Protein AF-A0A3D1LF84-F1 (afdb_monomer_lite)

Structure (mmCIF, N/CA/C/O backbone):
data_AF-A0A3D1LF84-F1
#
_entry.id   AF-A0A3D1LF84-F1
#
loop_
_atom_site.group_PDB
_atom_site.id
_atom_site.type_symbol
_atom_site.label_atom_id
_atom_site.label_alt_id
_atom_site.label_comp_id
_atom_site.label_asym_id
_atom_site.label_entity_id
_atom_site.label_seq_id
_atom_site.pdbx_PDB_ins_code
_atom_site.Cartn_x
_atom_site.Cartn_y
_atom_site.Cartn_z
_atom_site.occupancy
_atom_site.B_iso_or_equiv
_atom_site.auth_seq_id
_atom_site.auth_comp_id
_atom_site.auth_asym_id
_atom_site.auth_atom_id
_atom_site.pdbx_PDB_model_num
ATOM 1 N N . TYR A 1 1 ? -9.101 8.076 6.889 1.00 94.94 1 TYR A N 1
ATOM 2 C CA . TYR A 1 1 ? -9.819 7.200 7.839 1.00 94.94 1 TYR A CA 1
ATOM 3 C C . TYR A 1 1 ? -11.192 6.807 7.306 1.00 94.94 1 TYR A C 1
ATOM 5 O O . TYR A 1 1 ? -11.432 5.616 7.231 1.00 94.94 1 TYR A O 1
ATOM 13 N N . VAL A 1 2 ? -12.033 7.749 6.843 1.00 97.69 2 VAL A N 1
ATOM 14 C CA . VAL A 1 2 ? -13.372 7.456 6.277 1.00 97.69 2 VAL A CA 1
ATOM 15 C C . VAL A 1 2 ? -13.340 6.313 5.258 1.00 97.69 2 VAL A C 1
ATOM 17 O O . VAL A 1 2 ? -14.008 5.313 5.465 1.00 97.69 2 VAL A O 1
ATOM 20 N N . CYS A 1 3 ? -12.484 6.392 4.232 1.00 96.50 3 CYS A N 1
ATOM 21 C CA . CYS A 1 3 ? -12.382 5.324 3.229 1.00 96.50 3 CYS A CA 1
ATOM 22 C C . CYS A 1 3 ? -11.997 3.959 3.823 1.00 96.50 3 CYS A C 1
ATOM 24 O O . CYS A 1 3 ? -12.504 2.941 3.374 1.00 96.50 3 CYS A O 1
ATOM 26 N N . ALA A 1 4 ? -11.099 3.927 4.813 1.00 97.25 4 ALA A N 1
ATOM 27 C CA . ALA A 1 4 ? -10.689 2.682 5.462 1.00 97.25 4 ALA A CA 1
ATOM 28 C C . ALA A 1 4 ? -11.841 2.077 6.279 1.00 97.25 4 ALA A C 1
ATOM 30 O O . ALA A 1 4 ? -12.077 0.877 6.180 1.00 97.25 4 ALA A O 1
ATOM 31 N N . GLN A 1 5 ? -12.603 2.909 7.001 1.00 98.12 5 GLN A N 1
ATOM 32 C CA . GLN A 1 5 ? -13.810 2.464 7.697 1.00 98.12 5 GLN A CA 1
ATOM 33 C C . GLN A 1 5 ? -14.857 1.930 6.715 1.00 98.12 5 GLN A C 1
ATOM 35 O O . GLN A 1 5 ? -15.370 0.842 6.923 1.00 98.12 5 GLN A O 1
ATOM 40 N N . SER A 1 6 ? -15.104 2.623 5.601 1.00 98.19 6 SER A N 1
ATOM 41 C CA . SER A 1 6 ? -16.068 2.155 4.600 1.00 98.19 6 SER A CA 1
ATOM 42 C C . SER A 1 6 ? -15.702 0.787 4.021 1.00 98.19 6 SER A C 1
ATOM 44 O O . SER A 1 6 ? -16.587 -0.024 3.777 1.00 98.19 6 SER A O 1
ATOM 46 N N . TRP A 1 7 ? -14.412 0.494 3.819 1.00 97.88 7 TRP A N 1
ATOM 47 C CA . TRP A 1 7 ? -13.986 -0.845 3.398 1.00 97.88 7 TRP A CA 1
ATOM 48 C C . TRP A 1 7 ? -14.264 -1.908 4.463 1.00 97.88 7 TRP A C 1
ATOM 50 O O . TRP A 1 7 ? -14.693 -3.005 4.111 1.00 97.88 7 TRP A O 1
ATOM 60 N N . PHE A 1 8 ? -14.058 -1.588 5.741 1.00 98.31 8 PHE A N 1
ATOM 61 C CA . PHE A 1 8 ? -14.419 -2.482 6.843 1.00 98.31 8 PHE A CA 1
ATOM 62 C C . PHE A 1 8 ? -15.928 -2.736 6.896 1.00 98.31 8 PHE A C 1
ATOM 64 O O . PHE A 1 8 ? -16.346 -3.886 6.989 1.00 98.31 8 PHE A O 1
ATOM 71 N N . ASP A 1 9 ? -16.744 -1.690 6.744 1.00 98.31 9 ASP A N 1
ATOM 72 C CA . ASP A 1 9 ? -18.209 -1.798 6.725 1.00 98.31 9 ASP A CA 1
ATOM 73 C C . ASP A 1 9 ? -18.708 -2.679 5.560 1.00 98.31 9 ASP A C 1
ATOM 75 O O . ASP A 1 9 ? -19.757 -3.314 5.652 1.00 98.31 9 ASP A O 1
ATOM 79 N N . LEU A 1 10 ? -17.934 -2.757 4.470 1.00 98.38 10 LEU A N 1
ATOM 80 C CA . LEU A 1 10 ? -18.161 -3.650 3.327 1.00 98.38 10 LEU A CA 1
ATOM 81 C C . LEU A 1 10 ? -17.612 -5.077 3.526 1.00 98.38 10 LEU A C 1
ATOM 83 O O . LEU A 1 10 ? -17.732 -5.907 2.625 1.00 98.38 10 LEU A O 1
ATOM 87 N N . GLY A 1 11 ? -17.014 -5.375 4.682 1.00 98.19 11 GLY A N 1
ATOM 88 C CA . GLY A 1 11 ?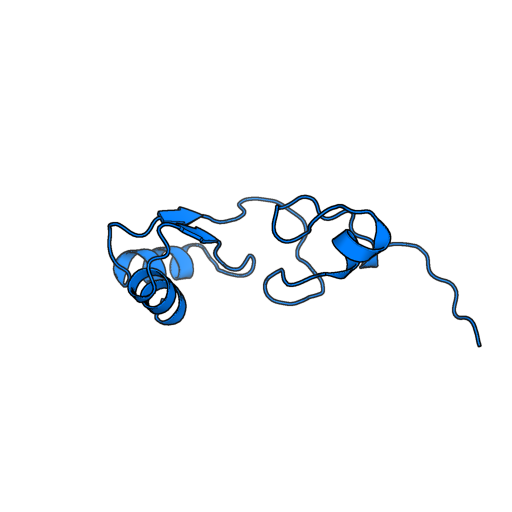 -16.519 -6.702 5.055 1.00 98.19 11 GLY A CA 1
ATOM 89 C C . GLY A 1 11 ? -15.021 -6.932 4.836 1.00 98.19 11 GLY A C 1
ATOM 90 O O . GLY A 1 11 ? -14.564 -8.070 4.943 1.00 98.19 11 GLY A O 1
ATOM 91 N N . ALA A 1 12 ? -14.232 -5.898 4.524 1.00 97.81 12 ALA A N 1
ATOM 92 C CA . ALA A 1 12 ? -12.781 -6.049 4.446 1.00 97.81 12 ALA A CA 1
ATOM 93 C C . ALA A 1 12 ? -12.173 -6.252 5.844 1.00 97.81 12 ALA A C 1
ATOM 95 O O . ALA A 1 12 ? -12.424 -5.473 6.759 1.00 97.81 12 ALA A O 1
ATOM 96 N N . THR A 1 13 ? -11.306 -7.254 5.995 1.00 98.19 13 THR A N 1
ATOM 97 C CA . THR A 1 13 ? -10.583 -7.520 7.253 1.00 98.19 13 THR A CA 1
ATOM 98 C C . THR A 1 13 ? -9.256 -6.767 7.352 1.00 98.19 13 THR A C 1
ATOM 100 O O . THR A 1 13 ? -8.769 -6.508 8.449 1.00 98.19 13 THR A O 1
ATOM 103 N N . ARG A 1 14 ? -8.682 -6.376 6.208 1.00 97.38 14 ARG A N 1
ATOM 104 C CA . ARG A 1 14 ? -7.425 -5.630 6.106 1.00 97.38 14 ARG A CA 1
ATOM 105 C C . ARG A 1 14 ? -7.503 -4.589 5.002 1.00 97.38 14 ARG A C 1
ATOM 107 O O . ARG A 1 14 ? -8.009 -4.868 3.915 1.00 97.38 14 ARG A O 1
ATOM 114 N N . VAL A 1 15 ? -6.920 -3.420 5.249 1.00 95.50 15 VAL A N 1
ATOM 115 C CA . VAL A 1 15 ? -6.646 -2.420 4.210 1.00 95.50 15 VAL A CA 1
ATOM 116 C C . VAL A 1 15 ? -5.161 -2.091 4.149 1.00 95.50 15 VAL A C 1
ATOM 118 O O . VAL A 1 15 ? -4.486 -1.961 5.170 1.00 95.50 15 VAL A O 1
ATOM 121 N N . VAL A 1 16 ? -4.664 -1.919 2.926 1.00 92.00 16 VAL A N 1
ATOM 122 C CA . VAL A 1 16 ? -3.307 -1.435 2.672 1.00 92.00 16 VAL A CA 1
ATOM 123 C C . VAL A 1 16 ? -3.364 0.08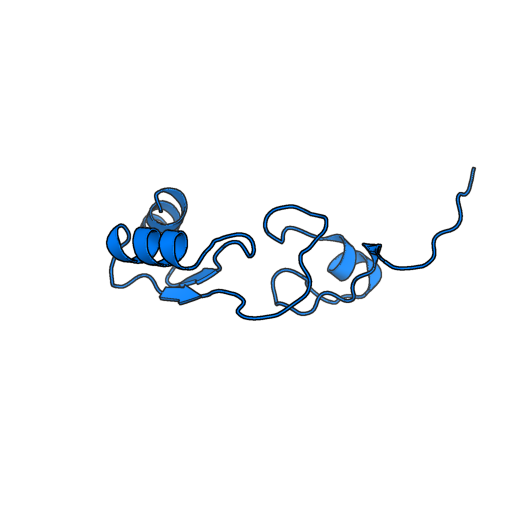0 2.501 1.00 92.00 16 VAL A C 1
ATOM 125 O O . VAL A 1 16 ? -4.072 0.597 1.634 1.00 92.00 16 VAL A O 1
ATOM 128 N N . LEU A 1 17 ? -2.649 0.795 3.361 1.00 91.75 17 LEU A N 1
ATOM 129 C CA . LEU A 1 17 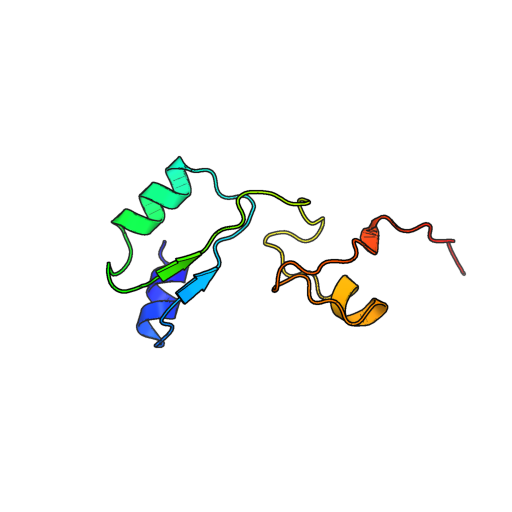? -2.594 2.248 3.392 1.00 91.75 17 LEU A CA 1
ATOM 130 C C . LEU A 1 17 ? -1.761 2.806 2.229 1.00 91.75 17 LEU A C 1
ATOM 132 O O . LEU A 1 17 ? -0.844 2.163 1.711 1.00 91.75 17 LEU A O 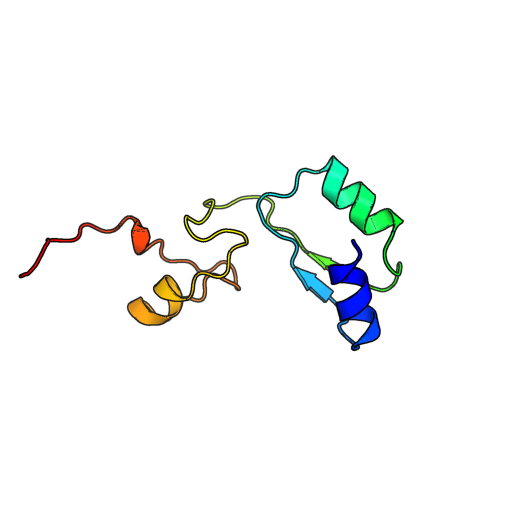1
ATOM 136 N N . ALA A 1 18 ? -2.094 4.029 1.816 1.00 87.44 18 ALA A N 1
ATOM 137 C CA . ALA A 1 18 ? -1.356 4.737 0.780 1.00 87.44 18 ALA A CA 1
ATOM 138 C C . ALA A 1 18 ? 0.084 5.040 1.243 1.00 87.44 18 ALA A C 1
ATOM 140 O O . ALA A 1 18 ? 0.320 5.310 2.421 1.00 87.44 18 ALA A O 1
ATOM 141 N N . ARG A 1 19 ? 1.051 4.985 0.318 1.00 85.38 19 ARG A N 1
ATOM 142 C CA . ARG A 1 19 ? 2.497 5.037 0.629 1.00 85.38 19 ARG A CA 1
ATOM 143 C C . ARG A 1 19 ? 2.987 6.427 1.029 1.00 85.38 19 ARG A C 1
ATOM 145 O O . ARG A 1 19 ? 4.051 6.562 1.613 1.00 85.38 19 ARG A O 1
ATOM 152 N N . GLU A 1 20 ? 2.224 7.44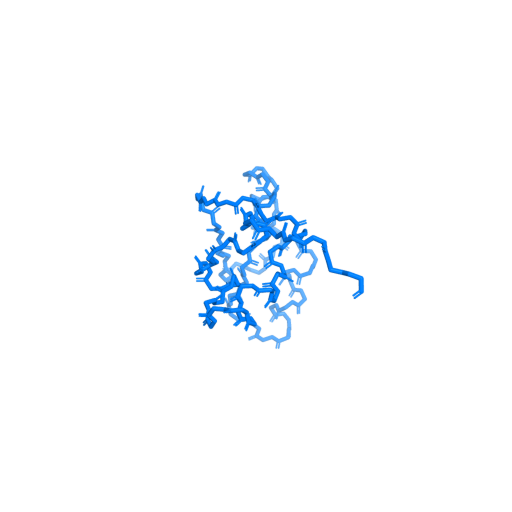5 0.672 1.00 86.50 20 GLU A N 1
ATOM 153 C CA . GLU A 1 20 ? 2.469 8.852 0.957 1.00 86.50 20 GLU A CA 1
ATOM 154 C C . GLU A 1 20 ? 2.032 9.278 2.365 1.00 86.50 20 GLU A C 1
ATOM 156 O O . GLU A 1 20 ? 2.336 10.397 2.769 1.00 86.50 20 GLU A O 1
ATOM 161 N N . LEU A 1 21 ? 1.328 8.413 3.107 1.00 90.44 21 LEU A N 1
ATOM 162 C CA . LEU A 1 21 ? 0.857 8.743 4.449 1.00 90.44 21 LEU A CA 1
ATOM 163 C C . LEU A 1 21 ? 2.024 8.824 5.432 1.00 90.44 21 LEU A C 1
ATOM 165 O O . LEU A 1 21 ? 2.817 7.893 5.577 1.00 90.44 21 LEU A O 1
ATOM 169 N N . SER A 1 22 ? 2.082 9.932 6.159 1.00 93.19 22 SER A N 1
ATOM 170 C CA . SER A 1 22 ? 2.998 10.106 7.277 1.00 93.19 22 SER A CA 1
ATOM 171 C C . SER A 1 22 ? 2.560 9.281 8.492 1.00 93.19 22 SER A C 1
ATOM 173 O O . SER A 1 22 ? 1.388 8.934 8.656 1.00 93.19 22 SER A O 1
ATOM 175 N N . LEU A 1 23 ? 3.497 8.995 9.401 1.00 95.19 23 LEU A N 1
ATOM 176 C CA . LEU A 1 23 ? 3.191 8.267 10.636 1.00 95.19 23 LEU A CA 1
ATOM 177 C C . LEU A 1 23 ? 2.069 8.930 11.472 1.00 95.19 23 LEU A C 1
ATOM 179 O O . LEU A 1 23 ? 1.171 8.204 11.900 1.00 95.19 23 LEU A O 1
ATOM 183 N N . PRO A 1 24 ? 2.032 10.267 11.669 1.00 97.81 24 PRO A N 1
ATOM 184 C CA . PRO A 1 24 ? 0.920 10.920 12.369 1.00 97.81 24 PRO A CA 1
ATOM 185 C C . PRO A 1 24 ? -0.446 10.716 11.696 1.00 97.81 24 PRO A C 1
ATOM 187 O O . PRO A 1 24 ? -1.457 10.519 12.375 1.00 97.81 24 PRO A O 1
ATOM 190 N N . GLU A 1 25 ? -0.496 10.720 10.362 1.00 96.75 25 GLU A N 1
ATOM 191 C CA . GLU A 1 25 ? -1.734 10.454 9.622 1.00 96.75 25 GLU A CA 1
ATOM 192 C C . GLU A 1 25 ? -2.180 8.999 9.788 1.00 96.75 25 GLU A C 1
ATOM 194 O O . GLU A 1 25 ? -3.369 8.739 9.973 1.00 96.75 25 GLU A O 1
ATOM 199 N N . ILE A 1 26 ? -1.239 8.050 9.785 1.00 97.25 26 ILE A N 1
ATOM 200 C CA . ILE A 1 26 ? -1.517 6.629 10.036 1.00 97.25 26 ILE A CA 1
ATOM 201 C C . ILE A 1 26 ? -2.075 6.428 11.451 1.00 97.25 26 ILE A C 1
ATOM 203 O O . ILE A 1 26 ? -3.080 5.733 11.606 1.00 97.25 26 ILE A O 1
ATOM 207 N N . ILE A 1 27 ? -1.483 7.071 12.465 1.00 97.81 27 ILE A N 1
ATOM 208 C CA . ILE A 1 27 ? -1.989 7.048 13.849 1.00 97.81 27 ILE A CA 1
ATOM 209 C C . ILE A 1 27 ? -3.428 7.572 13.890 1.00 97.81 27 ILE A C 1
ATOM 211 O O . ILE A 1 27 ? -4.321 6.891 14.390 1.00 97.81 27 ILE A O 1
ATOM 215 N N . THR A 1 28 ? -3.686 8.717 13.254 1.00 98.31 28 THR A N 1
ATOM 216 C CA . THR A 1 28 ? -5.035 9.301 13.181 1.00 98.31 28 THR A CA 1
ATOM 217 C C . THR A 1 28 ? -6.035 8.360 12.500 1.00 98.31 28 THR A C 1
ATOM 219 O O . THR A 1 28 ? -7.208 8.309 12.869 1.00 98.31 28 THR A O 1
ATOM 222 N N . ILE A 1 29 ? -5.609 7.610 11.475 1.00 98.19 29 ILE A N 1
ATOM 223 C CA . ILE A 1 29 ? -6.462 6.601 10.837 1.00 98.19 29 ILE A CA 1
ATOM 224 C C . ILE A 1 29 ? -6.775 5.480 11.815 1.00 98.19 29 ILE A C 1
ATOM 226 O O . ILE A 1 29 ? -7.944 5.126 11.952 1.00 98.19 29 ILE A O 1
ATOM 230 N N . ARG A 1 30 ? -5.764 4.956 12.510 1.00 97.88 30 ARG A N 1
ATOM 231 C CA . ARG A 1 30 ? -5.929 3.874 13.478 1.00 97.88 30 ARG A CA 1
ATOM 232 C C . ARG A 1 30 ? -6.918 4.239 14.583 1.00 97.88 30 ARG A C 1
ATOM 234 O O . ARG A 1 30 ? -7.777 3.421 14.895 1.00 97.88 30 ARG A O 1
ATOM 241 N N . GLU A 1 31 ? -6.829 5.448 15.125 1.00 98.31 31 GLU A N 1
ATOM 242 C CA . GLU A 1 31 ? -7.720 5.942 16.186 1.00 98.31 31 GLU A CA 1
ATOM 243 C C . GLU A 1 31 ? -9.186 6.067 15.746 1.00 98.31 31 GLU A C 1
ATOM 245 O O . GLU A 1 31 ? -10.089 5.998 16.574 1.00 98.31 31 GLU A O 1
ATOM 250 N N . LYS A 1 32 ? -9.433 6.268 14.445 1.00 98.25 32 LYS A N 1
ATOM 251 C CA . LYS A 1 32 ? -10.763 6.593 13.905 1.00 98.25 32 LYS A CA 1
ATOM 252 C C . LYS A 1 32 ? -11.476 5.443 13.201 1.00 98.25 32 LYS A C 1
ATOM 254 O O . LYS A 1 32 ? -12.615 5.633 12.782 1.00 98.25 32 LYS A O 1
ATOM 259 N N . VAL A 1 33 ? -10.820 4.302 13.006 1.00 98.44 33 VAL A N 1
ATOM 260 C CA . VAL A 1 33 ? -11.413 3.133 12.335 1.00 98.44 33 VAL A CA 1
ATOM 261 C C . VAL A 1 33 ? -11.530 1.956 13.294 1.00 98.44 33 VAL A C 1
ATOM 263 O O . VAL A 1 33 ? -10.764 1.876 14.257 1.00 98.44 33 VAL A O 1
ATOM 266 N N . SER A 1 34 ? -12.461 1.040 13.012 1.00 98.00 34 SER A N 1
ATOM 267 C CA . SER A 1 34 ? -12.745 -0.149 13.826 1.00 98.00 34 SER A CA 1
ATOM 268 C C . SER A 1 34 ? -11.459 -0.832 14.299 1.00 98.00 34 SER A C 1
ATOM 270 O O . SER A 1 34 ? -10.622 -1.150 13.450 1.00 98.00 34 SER A O 1
ATOM 272 N N . PRO A 1 35 ? -11.277 -1.092 15.608 1.00 97.75 35 PRO A N 1
ATOM 273 C CA . PRO A 1 35 ? -10.067 -1.729 16.132 1.00 97.75 35 PRO A CA 1
ATOM 274 C C . PRO A 1 35 ? -9.826 -3.128 15.546 1.00 97.75 35 PRO A C 1
ATOM 276 O O . PRO A 1 35 ? -8.689 -3.587 15.538 1.00 97.75 35 PRO A O 1
ATOM 279 N N . GLU A 1 36 ? -10.871 -3.765 15.011 1.00 98.12 36 GLU A N 1
ATOM 280 C CA . GLU A 1 36 ? -10.803 -5.062 14.329 1.00 98.12 36 GLU A CA 1
ATOM 281 C C . GLU A 1 36 ? -10.236 -4.971 12.904 1.00 98.12 36 GLU A C 1
ATOM 283 O O . GLU A 1 36 ? -9.752 -5.969 12.377 1.00 98.12 36 GLU A O 1
ATOM 288 N N . LEU A 1 37 ? -10.272 -3.794 12.266 1.00 98.50 37 LEU A N 1
ATOM 289 C CA . LEU A 1 37 ? -9.713 -3.611 10.927 1.00 98.50 37 LEU A CA 1
ATOM 290 C C . LEU A 1 37 ? -8.184 -3.637 10.983 1.00 98.50 37 LEU A C 1
ATOM 292 O O . LEU A 1 37 ? -7.580 -2.756 11.594 1.00 98.50 37 LEU A O 1
ATOM 296 N N . GLU A 1 38 ? -7.534 -4.554 10.274 1.00 98.38 38 GLU A N 1
ATOM 297 C CA . GLU A 1 38 ? -6.077 -4.550 10.144 1.00 98.38 38 GLU A CA 1
ATOM 298 C C . GLU A 1 38 ? -5.605 -3.437 9.194 1.00 98.38 38 GLU A C 1
ATOM 300 O O . GLU A 1 38 ? -6.119 -3.271 8.083 1.00 98.38 38 GLU A O 1
ATOM 305 N N . LEU A 1 39 ? -4.590 -2.680 9.619 1.00 97.44 39 LEU A N 1
ATOM 306 C CA . LEU A 1 39 ? -3.934 -1.666 8.793 1.00 97.44 39 LEU A CA 1
ATOM 307 C C . LEU A 1 39 ? -2.536 -2.150 8.413 1.00 97.44 39 LEU A C 1
ATOM 309 O O . LEU A 1 39 ? -1.702 -2.389 9.282 1.00 97.44 39 LEU A O 1
ATOM 313 N N . GLU A 1 40 ? -2.272 -2.251 7.115 1.00 94.25 40 GLU A N 1
ATOM 314 C CA . GLU A 1 40 ? -0.959 -2.590 6.567 1.00 94.25 40 GLU A CA 1
ATOM 315 C C . GLU A 1 40 ? -0.377 -1.373 5.842 1.00 94.25 40 GLU A C 1
ATOM 317 O O . GLU A 1 40 ? -1.098 -0.645 5.162 1.00 94.25 40 GLU A O 1
ATOM 322 N N . THR A 1 41 ? 0.923 -1.117 5.980 1.00 90.19 41 THR A N 1
ATOM 323 C CA . THR A 1 41 ? 1.600 -0.015 5.280 1.00 90.19 41 THR A CA 1
ATOM 324 C C . THR A 1 41 ? 2.990 -0.432 4.814 1.00 90.19 41 THR A C 1
ATOM 326 O O . THR A 1 41 ? 3.619 -1.318 5.393 1.00 90.19 41 THR A O 1
ATOM 329 N N . PHE A 1 42 ? 3.491 0.228 3.772 1.00 83.88 42 PHE A N 1
ATOM 330 C CA . PHE A 1 42 ? 4.843 0.009 3.269 1.00 83.88 42 PHE A CA 1
ATOM 331 C C . PHE A 1 42 ? 5.832 0.889 4.043 1.00 83.88 42 PHE A C 1
ATOM 333 O O . PHE A 1 42 ? 5.792 2.109 3.933 1.00 83.88 42 PHE A O 1
ATOM 340 N N . CYS A 1 43 ? 6.744 0.272 4.799 1.00 83.38 43 CYS A N 1
ATOM 341 C CA . CYS A 1 43 ? 7.788 0.990 5.546 1.00 83.38 43 CYS A CA 1
ATOM 342 C C . CYS A 1 43 ? 8.930 1.489 4.640 1.00 83.38 43 CYS A C 1
ATOM 344 O O . CYS A 1 43 ? 9.496 2.556 4.857 1.00 83.38 43 CYS A O 1
ATOM 346 N N . HIS A 1 44 ? 9.264 0.724 3.598 1.00 79.94 44 HIS A N 1
ATOM 347 C CA . HIS A 1 44 ? 10.312 1.073 2.646 1.00 79.94 44 HIS A CA 1
ATOM 348 C C . HIS A 1 44 ? 9.886 0.714 1.220 1.00 79.94 44 HIS A C 1
ATOM 350 O O . HIS A 1 44 ? 9.065 -0.178 0.999 1.00 79.94 44 HIS A O 1
ATOM 356 N N . GLY A 1 45 ? 10.468 1.395 0.235 1.00 76.56 45 GLY A N 1
ATOM 357 C CA . GLY A 1 45 ? 10.237 1.110 -1.176 1.00 76.56 45 GLY A CA 1
ATOM 358 C C . GLY A 1 45 ? 10.281 2.361 -2.038 1.00 76.56 45 GLY A C 1
ATOM 359 O O . GLY A 1 45 ? 10.449 3.478 -1.556 1.00 76.56 45 GLY A O 1
ATOM 360 N N . ALA A 1 46 ? 10.130 2.170 -3.345 1.00 76.19 46 ALA A N 1
ATOM 361 C CA . ALA A 1 46 ? 10.036 3.289 -4.267 1.00 76.19 46 ALA A CA 1
ATOM 362 C C . ALA A 1 46 ? 8.648 3.942 -4.186 1.00 76.19 46 ALA A C 1
ATOM 364 O O . ALA A 1 46 ? 7.620 3.257 -4.285 1.00 76.19 46 ALA A O 1
ATOM 365 N N . MET A 1 47 ? 8.634 5.274 -4.085 1.00 74.00 47 MET A N 1
ATOM 366 C CA . MET A 1 47 ? 7.442 6.071 -4.361 1.00 74.00 47 MET A CA 1
ATOM 367 C C . MET A 1 47 ? 7.091 5.932 -5.840 1.00 74.00 47 MET A C 1
ATOM 369 O O . MET A 1 47 ? 7.943 6.074 -6.724 1.00 74.00 47 MET A O 1
ATOM 373 N N . CYS A 1 48 ? 5.841 5.570 -6.103 1.00 75.69 48 CYS A N 1
ATOM 374 C CA . CYS A 1 48 ? 5.354 5.391 -7.458 1.00 75.69 48 CYS A CA 1
ATOM 375 C C . CYS A 1 48 ? 5.079 6.757 -8.100 1.00 75.69 48 CYS A C 1
ATOM 377 O O . CYS A 1 48 ? 4.661 7.685 -7.415 1.00 75.69 48 CYS A O 1
ATOM 379 N N . VAL A 1 49 ? 5.276 6.869 -9.418 1.00 68.56 49 VAL A N 1
ATOM 380 C CA . VAL A 1 49 ? 4.813 8.042 -10.182 1.00 68.56 49 VAL A CA 1
ATOM 381 C C . VAL A 1 49 ? 3.281 8.100 -10.237 1.00 68.56 49 VAL A C 1
ATOM 383 O O . VAL A 1 49 ? 2.701 9.179 -10.284 1.00 68.56 49 VAL A O 1
ATOM 386 N N . SER A 1 50 ? 2.609 6.944 -10.180 1.00 66.19 50 SER A N 1
ATOM 387 C CA . SER A 1 50 ? 1.164 6.883 -9.966 1.00 66.19 50 SER A CA 1
ATOM 388 C C . SER A 1 50 ? 0.859 7.115 -8.487 1.00 66.19 50 SER A C 1
ATOM 390 O O . SER A 1 50 ? 1.310 6.349 -7.631 1.00 66.19 50 SER A O 1
ATOM 392 N N . TYR A 1 51 ? 0.071 8.149 -8.199 1.00 61.94 51 TYR A N 1
ATOM 393 C CA . TYR A 1 51 ? -0.380 8.469 -6.845 1.00 61.94 51 TYR A CA 1
ATOM 394 C C . TYR A 1 51 ? -1.104 7.268 -6.203 1.00 61.94 51 TYR A C 1
ATOM 396 O O . TYR A 1 51 ? -1.815 6.517 -6.881 1.00 61.94 51 TYR A O 1
ATOM 404 N N . SER A 1 52 ? -0.870 7.047 -4.907 1.00 61.72 52 SER A N 1
ATOM 405 C CA . SER A 1 52 ? -1.437 5.945 -4.113 1.00 61.72 52 SER A CA 1
ATOM 406 C C . SER A 1 52 ? -1.174 4.522 -4.640 1.00 61.72 52 SER A C 1
ATOM 408 O O . SER A 1 52 ? -1.956 3.606 -4.391 1.00 61.72 52 SER A O 1
ATOM 410 N N . GLY A 1 53 ? -0.084 4.298 -5.384 1.00 60.62 53 GLY A N 1
ATOM 411 C CA . GLY A 1 53 ? 0.388 2.947 -5.718 1.00 60.62 53 GLY A CA 1
ATOM 412 C C . GLY A 1 53 ? -0.460 2.167 -6.732 1.00 60.62 53 GLY A C 1
ATOM 413 O O . GLY A 1 53 ? -0.097 1.038 -7.049 1.00 60.62 53 GLY A O 1
ATOM 414 N N . ARG A 1 54 ? -1.508 2.773 -7.310 1.00 66.75 54 ARG A N 1
ATOM 415 C CA . ARG A 1 54 ? -2.423 2.175 -8.309 1.00 66.75 54 ARG A CA 1
ATOM 416 C C . ARG A 1 54 ? -1.802 2.047 -9.708 1.00 66.75 54 ARG A C 1
ATOM 418 O O . ARG A 1 54 ? -2.416 2.365 -10.722 1.00 66.75 54 ARG A O 1
ATOM 425 N N . CYS A 1 55 ? -0.551 1.615 -9.775 1.00 76.62 55 CYS A N 1
ATOM 426 C CA . CYS A 1 55 ? 0.181 1.462 -11.021 1.00 76.62 55 CYS A CA 1
ATOM 427 C C . CYS A 1 55 ? -0.021 0.060 -11.604 1.00 76.62 55 CYS A C 1
ATOM 429 O O . CYS A 1 55 ? 0.549 -0.915 -11.110 1.00 76.62 55 CYS A O 1
ATOM 431 N N . LEU A 1 56 ? -0.774 -0.021 -12.704 1.00 84.12 56 LEU A N 1
ATOM 432 C CA . LEU A 1 56 ? -0.968 -1.256 -13.477 1.00 84.12 56 LEU A CA 1
ATOM 433 C C . LEU A 1 56 ? 0.179 -1.536 -14.462 1.00 84.12 56 LEU A C 1
ATOM 435 O O . LEU A 1 56 ? 0.286 -2.645 -14.979 1.00 84.12 56 LEU A O 1
ATOM 439 N N . LEU A 1 57 ? 1.063 -0.557 -14.690 1.00 86.94 57 LEU A N 1
ATOM 440 C CA . LEU A 1 57 ? 2.114 -0.626 -15.708 1.00 86.94 57 LEU A CA 1
ATOM 441 C C . LEU A 1 57 ? 3.099 -1.778 -15.464 1.00 86.94 57 LEU A C 1
ATOM 443 O O . LEU A 1 57 ? 3.422 -2.516 -16.387 1.00 86.94 57 LEU A O 1
ATOM 447 N N . SER A 1 58 ? 3.550 -1.966 -14.218 1.00 88.94 58 SER A N 1
ATOM 448 C CA . SER A 1 58 ? 4.460 -3.069 -13.864 1.00 88.94 58 SER A CA 1
ATOM 449 C C . SER A 1 58 ? 3.829 -4.433 -14.110 1.00 88.94 58 SER A C 1
ATOM 451 O O . SER A 1 58 ? 4.485 -5.316 -14.665 1.00 88.94 58 SER A O 1
ATOM 453 N N . ASN A 1 59 ? 2.554 -4.588 -13.746 1.00 89.81 59 ASN A N 1
ATOM 454 C CA . ASN A 1 59 ? 1.845 -5.839 -13.966 1.00 89.81 59 ASN A CA 1
ATOM 455 C C . ASN A 1 59 ? 1.710 -6.121 -15.466 1.00 89.81 59 ASN A C 1
ATOM 457 O O . ASN A 1 59 ? 2.028 -7.212 -15.917 1.00 89.81 59 ASN A O 1
ATOM 461 N N . TYR A 1 60 ? 1.328 -5.106 -16.242 1.00 90.00 60 TYR A N 1
ATOM 462 C CA . TYR A 1 60 ? 1.170 -5.227 -17.687 1.00 90.00 60 TYR A CA 1
ATOM 463 C C . TYR A 1 60 ? 2.483 -5.573 -18.408 1.00 90.00 60 TYR A C 1
ATOM 465 O O . TYR A 1 60 ? 2.512 -6.474 -19.236 1.00 90.00 60 TYR A O 1
ATOM 473 N N . MET A 1 61 ? 3.580 -4.884 -18.083 1.00 91.00 61 MET A N 1
ATOM 474 C CA . MET A 1 61 ? 4.849 -5.052 -18.801 1.00 91.00 61 MET A CA 1
ATOM 475 C C . MET A 1 61 ? 5.673 -6.258 -18.340 1.00 91.00 61 MET A C 1
ATOM 477 O O . MET A 1 61 ? 6.459 -6.786 -19.118 1.00 91.00 61 MET A O 1
ATOM 481 N N . THR A 1 62 ? 5.563 -6.654 -17.068 1.00 91.12 62 THR A N 1
ATOM 482 C CA . THR A 1 62 ? 6.489 -7.631 -16.457 1.00 91.12 62 THR A CA 1
ATOM 483 C C . THR A 1 62 ? 5.796 -8.755 -15.688 1.00 91.12 62 THR A C 1
ATOM 485 O O . THR A 1 62 ? 6.474 -9.619 -15.141 1.00 91.12 62 THR A O 1
ATOM 488 N N . GLY A 1 63 ? 4.464 -8.732 -15.573 1.00 90.75 63 GLY A N 1
ATOM 489 C CA . GLY A 1 63 ? 3.704 -9.653 -14.718 1.00 90.75 63 GLY A CA 1
ATOM 490 C C . GLY A 1 63 ? 3.894 -9.422 -13.213 1.00 90.75 63 GLY A C 1
ATOM 491 O O . GLY A 1 63 ? 3.383 -10.190 -12.403 1.00 90.75 63 GLY A O 1
ATOM 492 N N . ARG A 1 64 ? 4.641 -8.383 -12.812 1.00 89.50 64 ARG A N 1
ATOM 493 C CA . ARG A 1 64 ? 4.917 -8.071 -11.404 1.00 89.50 64 ARG A CA 1
ATOM 494 C C . ARG A 1 64 ? 3.965 -7.000 -10.885 1.00 89.50 64 ARG A C 1
ATOM 496 O O . ARG A 1 64 ? 4.037 -5.847 -11.319 1.00 89.50 64 ARG A O 1
ATOM 503 N N . ASP A 1 65 ? 3.113 -7.360 -9.928 1.00 86.69 65 ASP A N 1
ATOM 504 C CA . ASP A 1 65 ? 2.058 -6.483 -9.409 1.00 86.69 65 ASP A CA 1
ATOM 505 C C . ASP A 1 65 ? 2.591 -5.439 -8.408 1.00 86.69 65 ASP A C 1
ATOM 507 O O . ASP A 1 65 ? 3.082 -5.755 -7.319 1.00 86.69 65 ASP A O 1
ATOM 511 N N . SER A 1 66 ? 2.452 -4.159 -8.767 1.00 81.88 66 SER A N 1
ATOM 512 C CA . SER A 1 66 ? 2.831 -3.026 -7.918 1.00 81.88 66 SER A CA 1
ATOM 513 C C . SER A 1 66 ? 2.042 -2.972 -6.611 1.00 81.88 66 SER A C 1
ATOM 515 O O . SER A 1 66 ? 2.619 -2.601 -5.584 1.00 81.88 66 SER A O 1
ATOM 517 N N . ASN A 1 67 ? 0.758 -3.348 -6.640 1.00 78.88 67 ASN A N 1
ATOM 518 C CA . ASN A 1 67 ? -0.127 -3.332 -5.474 1.00 78.88 67 ASN A CA 1
ATOM 519 C C . ASN A 1 67 ? 0.269 -4.405 -4.452 1.00 78.88 67 ASN A C 1
ATOM 521 O O . ASN A 1 67 ? 0.000 -4.248 -3.268 1.00 78.88 67 ASN A O 1
ATOM 525 N N . ARG A 1 68 ? 0.983 -5.450 -4.893 1.00 82.69 68 ARG A N 1
ATOM 526 C CA . ARG A 1 68 ? 1.577 -6.491 -4.036 1.00 82.69 68 ARG A CA 1
ATOM 527 C C . ARG A 1 68 ? 3.024 -6.190 -3.629 1.00 82.69 68 ARG A C 1
ATOM 529 O O . ARG A 1 68 ? 3.732 -7.073 -3.162 1.00 82.69 68 ARG A O 1
ATOM 536 N N . GLY A 1 69 ? 3.507 -4.970 -3.871 1.00 82.12 69 GLY A N 1
ATOM 537 C CA . GLY A 1 69 ? 4.887 -4.583 -3.563 1.00 82.12 69 GLY A CA 1
ATOM 538 C C . GLY A 1 69 ? 5.941 -5.141 -4.527 1.00 82.12 69 GLY A C 1
ATOM 539 O O . GLY A 1 69 ? 7.130 -4.983 -4.275 1.00 82.12 69 GLY A O 1
ATOM 540 N N . GLN A 1 70 ? 5.549 -5.744 -5.655 1.00 86.88 70 GLN A N 1
ATOM 541 C CA . GLN A 1 70 ? 6.484 -6.396 -6.581 1.00 86.88 70 GLN A CA 1
ATOM 542 C C . GLN A 1 70 ? 6.937 -5.505 -7.747 1.00 86.88 70 GLN A C 1
ATOM 544 O O . GLN A 1 70 ? 7.623 -6.001 -8.639 1.00 86.88 70 GLN A O 1
ATOM 549 N N . CYS A 1 71 ? 6.600 -4.211 -7.749 1.00 88.00 71 CYS A N 1
ATOM 550 C CA . CYS A 1 71 ? 6.855 -3.284 -8.860 1.00 88.00 71 CYS A CA 1
ATOM 551 C C . CYS A 1 71 ? 8.281 -3.403 -9.441 1.00 88.00 71 CYS A C 1
ATOM 553 O O . CYS A 1 71 ? 9.267 -3.222 -8.728 1.00 88.00 71 CYS A O 1
ATOM 555 N N . ALA A 1 72 ? 8.378 -3.650 -10.751 1.00 90.31 72 ALA A N 1
ATOM 556 C CA . ALA A 1 72 ? 9.632 -3.735 -11.505 1.00 90.31 72 ALA A CA 1
ATOM 557 C C . ALA A 1 72 ? 10.177 -2.362 -11.945 1.00 90.31 72 ALA A C 1
ATOM 559 O O . ALA A 1 72 ? 11.201 -2.287 -12.619 1.00 90.31 72 ALA A O 1
ATOM 560 N N . GLN A 1 73 ? 9.475 -1.287 -11.572 1.00 89.12 73 GLN A N 1
ATOM 561 C CA . GLN A 1 73 ? 9.781 0.106 -11.905 1.00 89.12 73 GLN A CA 1
ATOM 562 C C . GLN A 1 73 ? 9.887 0.396 -13.417 1.00 89.12 73 GLN A C 1
ATOM 564 O O . GLN A 1 73 ? 10.790 1.132 -13.817 1.00 89.12 73 GLN A O 1
ATOM 569 N N . PRO A 1 74 ? 8.958 -0.100 -14.266 1.00 89.56 74 PRO A N 1
ATOM 570 C CA . PRO A 1 74 ? 9.031 0.128 -15.710 1.00 89.56 74 PRO A CA 1
ATOM 571 C C . PRO A 1 74 ? 9.017 1.610 -16.080 1.00 89.56 74 PRO A C 1
ATOM 573 O O . PRO A 1 74 ? 9.693 2.008 -17.011 1.00 89.56 74 PRO A O 1
ATOM 576 N N . CYS A 1 75 ? 8.359 2.464 -15.291 1.00 87.50 75 CYS A N 1
ATOM 577 C CA . CYS A 1 75 ? 8.370 3.913 -15.500 1.00 87.50 75 CYS A CA 1
ATOM 578 C C . CYS A 1 75 ? 9.769 4.563 -15.468 1.00 87.50 75 CYS A C 1
ATOM 580 O O . CYS A 1 75 ? 9.891 5.727 -15.830 1.00 87.50 75 CYS A O 1
ATOM 582 N N . ARG A 1 76 ? 10.808 3.848 -15.014 1.00 88.38 76 ARG A N 1
ATOM 583 C CA . ARG A 1 76 ? 12.212 4.295 -15.007 1.00 88.38 76 ARG A CA 1
ATOM 584 C C . ARG A 1 76 ? 13.051 3.636 -16.104 1.00 88.38 76 ARG A C 1
ATOM 586 O O . ARG A 1 76 ? 14.267 3.814 -16.123 1.00 88.38 76 ARG A O 1
ATOM 593 N N . TYR A 1 77 ? 12.437 2.830 -16.966 1.00 90.12 77 TYR A N 1
ATOM 594 C CA . TYR A 1 77 ? 13.136 2.188 -18.071 1.00 90.12 77 TYR A CA 1
ATOM 595 C C . TYR A 1 77 ? 13.498 3.222 -19.135 1.00 90.12 77 TYR A C 1
ATOM 597 O O . TYR A 1 77 ? 12.949 4.322 -19.184 1.00 90.12 77 TYR A O 1
ATOM 605 N N . GLN A 1 78 ? 14.461 2.861 -19.975 1.00 91.50 78 GLN A N 1
ATOM 606 C CA . GLN A 1 78 ? 14.810 3.660 -21.138 1.00 91.50 78 GLN A CA 1
ATOM 607 C C . GLN A 1 78 ? 13.739 3.439 -22.208 1.00 91.50 78 GLN A C 1
ATOM 609 O O . GLN A 1 78 ? 13.509 2.307 -22.632 1.00 91.50 78 GLN A O 1
ATOM 614 N N . TYR A 1 79 ? 13.085 4.520 -22.623 1.00 89.62 79 TYR A N 1
ATOM 615 C CA . TYR A 1 79 ? 12.083 4.515 -23.682 1.00 89.62 79 TYR A CA 1
ATOM 616 C C . TYR A 1 79 ? 12.568 5.384 -24.840 1.00 89.62 79 TYR A C 1
ATOM 618 O O . TYR A 1 79 ? 13.132 6.455 -24.619 1.00 89.62 79 TYR A O 1
ATOM 626 N N . ALA A 1 80 ? 12.329 4.931 -26.067 1.00 92.25 80 ALA A N 1
ATOM 627 C CA . ALA A 1 80 ? 12.492 5.744 -27.265 1.00 92.25 80 ALA A CA 1
ATOM 628 C C . ALA A 1 80 ? 11.127 6.311 -27.673 1.00 92.25 80 ALA A C 1
ATOM 630 O O . ALA A 1 80 ? 10.120 5.602 -27.610 1.00 92.25 80 ALA A O 1
ATOM 631 N N . LEU A 1 81 ? 11.097 7.576 -28.091 1.00 90.31 81 LEU A N 1
ATOM 632 C CA . LEU A 1 81 ? 9.941 8.130 -28.790 1.00 90.31 81 LEU A CA 1
ATOM 633 C C . LEU A 1 81 ? 9.859 7.473 -30.171 1.00 90.31 81 LEU A C 1
ATOM 635 O O . LEU A 1 81 ? 10.849 7.438 -30.898 1.00 90.31 81 LEU A O 1
ATOM 639 N N . MET A 1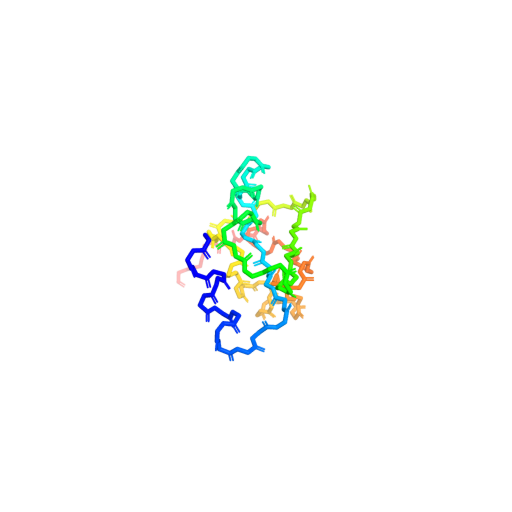 82 ? 8.689 6.936 -30.490 1.00 84.06 82 MET A N 1
ATOM 640 C CA . MET A 1 82 ? 8.350 6.366 -31.791 1.00 84.06 82 MET A CA 1
ATOM 641 C C . MET A 1 82 ? 7.202 7.217 -32.353 1.00 84.06 82 MET A C 1
ATOM 643 O O . MET A 1 82 ? 6.297 7.559 -31.587 1.00 84.06 82 MET A O 1
ATOM 647 N N . GLU A 1 83 ? 7.268 7.580 -33.635 1.00 69.31 83 GLU A N 1
ATOM 648 C CA . GLU A 1 83 ? 6.168 8.230 -34.376 1.00 69.31 83 GLU A CA 1
ATOM 649 C C . GLU A 1 83 ? 5.168 7.204 -34.920 1.00 69.31 83 GLU A C 1
ATOM 651 O O . GLU A 1 83 ? 5.608 6.100 -35.323 1.00 69.31 83 GLU A O 1
#

Sequence (83 aa):
YVCAQSWFDLGATRVVLARELSLPEIITIREKVSPELELETFCHGAMCVSYSGRCLLSNYMTGRDSNRGQCAQPCRYQYALME

Secondary structure (DSSP, 8-state):
-HHHHHHHHTT-SEEEPPTT--HHHHHHHHHHS-TTSEEE--SSSPPPSSGGG---HHHHHHS--GGGT----GGGS------

pLDDT: mean 89.03, std 9.8, range [60.62, 98.5]

Foldseek 3Di:
DVVLQVVVVVPAQEDEDFAPDDPVNVVVVCVPHDVRRHYHYDPDDDDDPDGRQPDCPQCVPPVQRSVVVRRPPCVPDDDDDDD

Radius of gyration: 15.63 Å; chains: 1; bounding box: 33×21×51 Å